Protein AF-A0A3G9GYU0-F1 (afdb_monomer_lite)

Foldseek 3Di:
DDDDDDDDDPPDPPDPVVVVVVVVVVVVVPPDDDDPDDDDPVVVVVVVVVPDDDDAQWDWDQAPNDTATDRPVCRVVRNVVVDDRPDD

Radius of gyration: 36.95 Å; chains: 1; bounding box: 48×53×112 Å

InterPro domains:
  IPR002677 Large ribosomal subunit protein bL32 [MF_00340] (32-84)
  IPR002677 Large ribosomal subunit protein bL32 [PF01783] (33-76)
  IPR002677 Large ribosomal subunit protein bL32 [TIGR01031] (33-78)
  IPR011332 Zinc-binding ribosomal protein [SSF57829] (31-69)

Sequence (88 aa):
MEPTPVNRYSVGQSSAAAIRAATTQNKEMHVMAVPKRRMSRANTRSRRAQWKAEATGLVGVSVAGQQHKVPRRLLKAARLGLVDLDKR

Structure (mmCIF, N/CA/C/O backbone):
data_AF-A0A3G9GYU0-F1
#
_entry.id   AF-A0A3G9GYU0-F1
#
loop_
_atom_site.group_PDB
_atom_site.id
_atom_site.type_symbol
_atom_site.label_atom_id
_atom_site.label_alt_id
_atom_site.label_comp_id
_atom_site.label_asym_id
_atom_site.label_entity_id
_atom_site.label_seq_id
_atom_site.pdbx_PDB_ins_code
_atom_site.Cartn_x
_atom_site.Cartn_y
_atom_site.Cartn_z
_atom_site.occupancy
_atom_site.B_iso_or_equiv
_atom_site.auth_seq_id
_atom_site.auth_comp_id
_atom_site.auth_asym_id
_atom_site.auth_atom_id
_atom_site.pdbx_PDB_model_num
ATOM 1 N N . MET A 1 1 ? -29.103 -44.595 -83.288 1.00 54.69 1 MET A N 1
ATOM 2 C CA . MET A 1 1 ? -28.978 -45.482 -82.119 1.00 54.69 1 MET A CA 1
ATOM 3 C C . MET A 1 1 ? -27.664 -45.123 -81.460 1.00 54.69 1 MET A C 1
ATOM 5 O O . MET A 1 1 ? -26.658 -45.288 -82.127 1.00 54.69 1 MET A O 1
ATOM 9 N N . GLU A 1 2 ? -27.725 -44.490 -80.287 1.00 47.53 2 GLU A N 1
ATOM 10 C CA . GLU A 1 2 ? -26.689 -44.302 -79.242 1.00 47.53 2 GLU A CA 1
ATOM 11 C C . GLU A 1 2 ? -27.154 -43.119 -78.349 1.00 47.53 2 GLU A C 1
ATOM 13 O O . GLU A 1 2 ? -27.954 -42.296 -78.804 1.00 47.53 2 GLU A O 1
ATOM 18 N N . PRO A 1 3 ? -26.817 -43.103 -77.049 1.00 54.38 3 PRO A N 1
ATOM 19 C CA . PRO A 1 3 ? -27.813 -43.118 -75.984 1.00 54.38 3 PRO A CA 1
ATOM 20 C C . PRO A 1 3 ? -27.855 -41.823 -75.163 1.00 54.38 3 PRO A C 1
ATOM 22 O O . PRO A 1 3 ? -26.878 -41.089 -75.045 1.00 54.38 3 PRO A O 1
ATOM 25 N N . THR A 1 4 ? -28.999 -41.567 -74.527 1.00 66.25 4 THR A N 1
ATOM 26 C CA . THR A 1 4 ? -29.134 -40.547 -73.480 1.00 66.25 4 THR A CA 1
ATOM 27 C C . THR A 1 4 ? -28.419 -40.998 -72.203 1.00 66.25 4 THR A C 1
ATOM 29 O O . THR A 1 4 ? -28.791 -42.045 -71.661 1.00 66.25 4 THR A O 1
ATOM 32 N N . PRO A 1 5 ? -27.484 -40.218 -71.632 1.00 57.66 5 PRO A N 1
ATOM 33 C CA . PRO A 1 5 ? -27.084 -40.423 -70.254 1.00 57.66 5 PRO A CA 1
ATOM 34 C C . PRO A 1 5 ? -28.143 -39.820 -69.326 1.00 57.66 5 PRO A C 1
ATOM 36 O O . PRO A 1 5 ? -28.276 -38.611 -69.151 1.00 57.66 5 PRO A O 1
ATOM 39 N N . VAL A 1 6 ? -28.908 -40.727 -68.732 1.00 57.47 6 VAL A N 1
ATOM 40 C CA . VAL A 1 6 ? -29.540 -40.562 -67.427 1.00 57.47 6 VAL A CA 1
ATOM 41 C C . VAL A 1 6 ? -28.476 -40.328 -66.350 1.00 57.47 6 VAL A C 1
ATOM 43 O O . VAL A 1 6 ? -27.385 -40.892 -66.423 1.00 57.47 6 VAL A O 1
ATOM 46 N N . ASN A 1 7 ? -28.914 -39.690 -65.255 1.00 48.16 7 ASN A N 1
ATOM 47 C CA . ASN A 1 7 ? -28.344 -39.809 -63.905 1.00 48.16 7 ASN A CA 1
ATOM 48 C C . ASN A 1 7 ? -27.076 -38.953 -63.652 1.00 48.16 7 ASN A C 1
ATOM 50 O O . ASN A 1 7 ? -26.237 -38.793 -64.518 1.00 48.16 7 ASN A O 1
ATOM 54 N N . ARG A 1 8 ? -26.815 -38.384 -62.472 1.00 41.78 8 ARG A N 1
ATOM 55 C CA . ARG A 1 8 ? -27.274 -38.717 -61.124 1.00 41.78 8 ARG A CA 1
ATOM 56 C C . ARG A 1 8 ? -26.708 -37.667 -60.150 1.00 41.78 8 ARG A C 1
ATOM 58 O O . ARG A 1 8 ? -25.543 -37.322 -60.271 1.00 41.78 8 ARG A O 1
ATOM 65 N N . TYR A 1 9 ? -27.524 -37.228 -59.192 1.00 39.91 9 TYR A N 1
ATOM 66 C CA . TYR A 1 9 ? -27.182 -36.546 -57.929 1.00 39.91 9 TYR A CA 1
ATOM 67 C C . TYR A 1 9 ? -26.062 -35.483 -57.937 1.00 39.91 9 TYR A C 1
ATOM 69 O O . TYR A 1 9 ? -24.872 -35.783 -57.884 1.00 39.91 9 TYR A O 1
ATOM 77 N N . SER A 1 10 ? -26.481 -34.217 -57.820 1.00 46.34 10 SER A N 1
ATOM 78 C CA . SER A 1 10 ? -25.659 -33.136 -57.269 1.00 46.34 10 SER A CA 1
ATOM 79 C C . SER A 1 10 ? -25.362 -33.445 -55.798 1.00 46.34 10 SER A C 1
ATOM 81 O O . SER A 1 10 ? -26.138 -33.118 -54.901 1.00 46.34 10 SER A O 1
ATOM 83 N N . VAL A 1 11 ? -24.259 -34.149 -55.548 1.00 52.69 11 VAL A N 1
ATOM 84 C CA . VAL A 1 11 ? -23.653 -34.191 -54.218 1.00 52.69 11 VAL A CA 1
ATOM 85 C C . VAL A 1 11 ? -22.952 -32.854 -54.055 1.00 52.69 11 VAL A C 1
ATOM 87 O O . VAL A 1 11 ? -21.988 -32.568 -54.766 1.00 52.69 11 VAL A O 1
ATOM 90 N N . GLY A 1 12 ? -23.490 -32.026 -53.159 1.00 56.16 12 GLY A N 1
ATOM 91 C CA . GLY A 1 12 ? -22.935 -30.732 -52.797 1.00 56.16 12 GLY A CA 1
ATOM 92 C C . GLY A 1 12 ? -21.450 -30.858 -52.487 1.00 56.16 12 GLY A C 1
ATOM 93 O O . GLY A 1 12 ? -21.057 -31.285 -51.403 1.00 56.16 12 GLY A O 1
ATOM 94 N N . GLN A 1 13 ? -20.620 -30.474 -53.454 1.00 53.34 13 GLN A N 1
ATOM 95 C CA . GLN A 1 13 ? -19.221 -30.198 -53.212 1.00 53.34 13 GLN A CA 1
ATOM 96 C C . GLN A 1 13 ? -19.185 -28.899 -52.420 1.00 53.34 13 GLN A C 1
ATOM 98 O O . GLN A 1 13 ? -19.179 -27.804 -52.984 1.00 53.34 13 GLN A O 1
ATOM 103 N N . SER A 1 14 ? -19.178 -29.024 -51.093 1.00 54.50 14 SER A N 1
ATOM 104 C CA . SER A 1 14 ? -18.597 -28.010 -50.223 1.00 54.50 14 SER A CA 1
ATOM 105 C C . SER A 1 14 ? -17.203 -27.740 -50.767 1.00 54.50 14 SER A C 1
ATOM 107 O O . SER A 1 14 ? -16.287 -28.547 -50.608 1.00 54.50 14 SER A O 1
ATOM 109 N N . SER A 1 15 ? -17.095 -26.659 -51.536 1.00 56.41 15 SER A N 1
ATOM 110 C CA . SER A 1 15 ? -15.894 -26.352 -52.289 1.00 56.41 15 SER A CA 1
ATOM 111 C C . SER A 1 15 ? -14.706 -26.332 -51.332 1.00 56.41 15 SER A C 1
ATOM 113 O O . SER A 1 15 ? -14.776 -25.794 -50.226 1.00 56.41 15 SER A O 1
ATOM 115 N N . ALA A 1 16 ? -13.566 -26.863 -51.768 1.00 53.88 16 ALA A N 1
ATOM 116 C CA . ALA A 1 16 ? -12.311 -26.697 -51.042 1.00 53.88 16 ALA A CA 1
ATOM 117 C C . ALA A 1 16 ? -11.970 -25.205 -50.807 1.00 53.88 16 ALA A C 1
ATOM 119 O O . ALA A 1 16 ? -11.083 -24.897 -50.016 1.00 53.88 16 ALA A O 1
ATOM 120 N N . ALA A 1 17 ? -12.649 -24.274 -51.490 1.00 55.12 17 ALA A N 1
ATOM 121 C CA . ALA A 1 17 ? -12.606 -22.844 -51.209 1.00 55.12 17 ALA A CA 1
ATOM 122 C C . ALA A 1 17 ? -13.306 -22.474 -49.886 1.00 55.12 17 ALA A C 1
ATOM 124 O O . ALA A 1 17 ? -12.768 -21.655 -49.152 1.00 55.12 17 ALA A O 1
ATOM 125 N N . ALA A 1 18 ? -14.423 -23.113 -49.520 1.00 54.09 18 ALA A N 1
ATOM 126 C CA . ALA A 1 18 ? -15.115 -22.880 -48.247 1.00 54.09 18 ALA A CA 1
ATOM 127 C C . ALA A 1 18 ? -14.294 -23.366 -47.034 1.00 54.09 18 ALA A C 1
ATOM 129 O O . ALA A 1 18 ? -14.165 -22.647 -46.045 1.00 54.09 18 ALA A O 1
ATOM 130 N N . ILE A 1 19 ? -13.654 -24.539 -47.136 1.00 55.41 19 ILE A N 1
ATOM 131 C CA . ILE A 1 19 ? -12.759 -25.063 -46.083 1.00 55.41 19 ILE A CA 1
ATOM 132 C C . ILE A 1 19 ? -11.494 -24.190 -45.957 1.00 55.41 19 ILE A C 1
ATOM 134 O O . ILE A 1 19 ? -11.046 -23.879 -44.850 1.00 55.41 19 ILE A O 1
ATOM 138 N N . ARG A 1 20 ? -10.940 -23.720 -47.087 1.00 57.44 20 ARG A N 1
ATOM 139 C CA . ARG A 1 20 ? -9.792 -22.796 -47.098 1.00 57.44 20 ARG A CA 1
ATOM 140 C C . ARG A 1 20 ? -10.145 -21.410 -46.547 1.00 57.44 20 ARG A C 1
ATOM 142 O O . ARG A 1 20 ? -9.343 -20.849 -45.808 1.00 57.44 20 ARG A O 1
ATOM 149 N N . ALA A 1 21 ? -11.343 -20.894 -46.824 1.00 55.09 21 ALA A N 1
ATOM 150 C CA . ALA A 1 21 ? -11.823 -19.619 -46.290 1.00 55.09 21 ALA A CA 1
ATOM 151 C C . ALA A 1 21 ? -12.021 -19.657 -44.762 1.00 55.09 21 ALA A C 1
ATOM 153 O O . ALA A 1 21 ? -11.620 -18.720 -44.073 1.00 55.09 21 ALA A O 1
ATOM 154 N N . ALA A 1 22 ? -12.541 -20.763 -44.217 1.00 54.12 22 ALA A N 1
ATOM 155 C CA . ALA A 1 22 ? -12.728 -20.935 -42.772 1.00 54.12 22 ALA A CA 1
ATOM 156 C C . ALA A 1 22 ? -11.401 -21.072 -41.992 1.00 54.12 22 ALA A C 1
ATOM 158 O O . ALA A 1 22 ? -11.317 -20.694 -40.825 1.00 54.12 22 ALA A O 1
ATOM 159 N N . THR A 1 23 ? -10.330 -21.564 -42.630 1.00 56.41 23 THR A N 1
ATOM 160 C CA . THR A 1 23 ? -9.013 -21.713 -41.976 1.00 56.41 23 THR A CA 1
ATOM 161 C C . THR A 1 23 ? -8.307 -20.361 -41.780 1.00 56.41 23 THR A C 1
ATOM 163 O O . THR A 1 23 ? -7.559 -20.180 -40.818 1.00 56.41 23 THR A O 1
ATOM 166 N N . THR A 1 24 ? -8.572 -19.382 -42.650 1.00 56.19 24 THR A N 1
ATOM 167 C CA . THR A 1 24 ? -7.973 -18.037 -42.575 1.00 56.19 24 THR A CA 1
ATOM 168 C C . THR A 1 24 ? -8.525 -17.219 -41.403 1.00 56.19 24 THR A C 1
ATOM 170 O O . THR A 1 24 ? -7.771 -16.472 -40.785 1.00 56.19 24 THR A O 1
ATOM 173 N N . GLN A 1 25 ? -9.790 -17.426 -41.016 1.00 54.78 25 GLN A N 1
ATOM 174 C CA . GLN A 1 25 ? -10.425 -16.692 -39.910 1.00 54.78 25 GLN A CA 1
ATOM 175 C C . GLN A 1 25 ? -9.798 -16.996 -38.535 1.00 54.78 25 GLN A C 1
ATOM 177 O O . GLN A 1 25 ? -9.732 -16.119 -37.679 1.00 54.78 25 GLN A O 1
ATOM 182 N N . ASN A 1 26 ? -9.254 -18.200 -38.322 1.00 54.75 26 ASN A N 1
ATOM 183 C CA . ASN A 1 26 ? -8.637 -18.573 -37.039 1.00 54.75 26 ASN A CA 1
ATOM 184 C C . ASN A 1 26 ? -7.200 -18.047 -36.853 1.00 54.75 26 ASN A C 1
ATOM 186 O O . ASN A 1 26 ? -6.689 -18.027 -35.731 1.00 54.75 26 ASN A O 1
ATOM 190 N N . LYS A 1 27 ? -6.530 -17.608 -37.927 1.00 54.38 27 LYS A N 1
ATOM 191 C CA . LYS A 1 27 ? -5.147 -17.096 -37.873 1.00 54.38 27 LYS A CA 1
ATOM 192 C C . LYS A 1 27 ? -5.073 -15.647 -37.379 1.00 54.38 27 LYS A C 1
ATOM 194 O O . LYS A 1 27 ? -4.043 -15.235 -36.851 1.00 54.38 27 LYS A O 1
ATOM 199 N N . GLU A 1 28 ? -6.173 -14.909 -37.489 1.00 59.06 28 GLU A N 1
ATOM 200 C CA . GLU A 1 28 ? -6.315 -13.536 -36.987 1.00 59.06 28 GLU A CA 1
ATOM 201 C C . GLU A 1 28 ? -6.683 -13.470 -35.494 1.00 59.06 28 GLU A C 1
ATOM 203 O O . GLU A 1 28 ? -6.717 -12.393 -34.910 1.00 59.06 28 GLU A O 1
ATOM 208 N N . MET A 1 29 ? -6.920 -14.611 -34.838 1.00 60.62 29 MET A N 1
ATOM 209 C CA . MET A 1 29 ? -7.506 -14.648 -33.491 1.00 60.62 29 MET A CA 1
ATOM 210 C C . MET A 1 29 ? -6.496 -14.753 -32.335 1.00 60.62 29 MET A C 1
ATOM 212 O O . MET A 1 29 ? -6.899 -14.759 -31.178 1.00 60.62 29 MET A O 1
ATOM 216 N N . HIS A 1 30 ? -5.184 -14.755 -32.599 1.00 59.72 30 HIS A N 1
ATOM 217 C CA . HIS A 1 30 ? -4.158 -14.665 -31.543 1.00 59.72 30 HIS A CA 1
ATOM 218 C C . HIS A 1 30 ? -3.259 -13.440 -31.735 1.00 59.72 30 HIS A C 1
ATOM 220 O O . HIS A 1 30 ? -2.031 -13.511 -31.724 1.00 59.72 30 HIS A O 1
ATOM 226 N N . VAL A 1 31 ? -3.905 -12.284 -31.879 1.00 66.69 31 VAL A N 1
ATOM 227 C CA . VAL A 1 31 ? -3.316 -10.939 -31.785 1.00 66.69 31 VAL A CA 1
ATOM 228 C C . VAL A 1 31 ? -3.068 -10.603 -30.307 1.00 66.69 31 VAL A C 1
ATOM 230 O O . VAL A 1 31 ? -3.553 -9.614 -29.774 1.00 66.69 31 VAL A O 1
ATOM 233 N N . MET A 1 32 ? -2.329 -11.452 -29.594 1.00 79.88 32 MET A N 1
ATOM 234 C CA . MET A 1 32 ? -1.818 -11.096 -28.271 1.00 79.88 32 MET A CA 1
ATOM 235 C C . MET A 1 32 ? -0.356 -10.717 -28.436 1.00 79.88 32 MET A C 1
ATOM 237 O O . MET A 1 32 ? 0.459 -11.511 -28.903 1.00 79.88 32 MET A O 1
ATOM 241 N N . ALA A 1 33 ? -0.017 -9.478 -28.094 1.00 84.88 33 ALA A N 1
ATOM 242 C CA . ALA A 1 33 ? 1.352 -8.999 -28.192 1.00 84.88 33 ALA A CA 1
ATOM 243 C C . ALA A 1 33 ? 2.269 -9.824 -27.270 1.00 84.88 33 ALA A C 1
ATOM 245 O O . ALA A 1 33 ? 2.153 -9.768 -26.045 1.00 84.88 33 ALA A O 1
ATOM 246 N N . VAL A 1 34 ? 3.200 -10.580 -27.862 1.00 87.69 34 VAL A N 1
ATOM 247 C CA . VAL A 1 34 ? 4.204 -11.365 -27.128 1.00 87.69 34 VAL A CA 1
ATOM 248 C C . VAL A 1 34 ? 5.534 -10.602 -27.084 1.00 87.69 34 VAL A C 1
ATOM 250 O O . VAL A 1 34 ? 5.954 -10.044 -28.105 1.00 87.69 34 VAL A O 1
ATOM 253 N N . PRO A 1 35 ? 6.256 -10.586 -25.944 1.00 92.94 35 PRO A N 1
ATOM 254 C CA . PRO A 1 35 ? 7.581 -9.980 -25.872 1.00 92.94 35 PRO A CA 1
ATOM 255 C C . PRO A 1 35 ? 8.551 -10.611 -26.879 1.00 92.94 35 PRO A C 1
ATOM 257 O O . PRO A 1 35 ? 8.935 -11.771 -26.755 1.00 92.94 35 PRO A O 1
ATOM 260 N N . LYS A 1 36 ? 8.998 -9.833 -27.871 1.00 93.62 36 LYS A N 1
ATOM 261 C CA . LYS A 1 36 ? 9.921 -10.327 -28.908 1.00 93.62 36 LYS A CA 1
ATOM 262 C C . LYS A 1 36 ? 11.363 -10.492 -28.417 1.00 93.62 36 LYS A C 1
ATOM 264 O O . LYS A 1 36 ? 12.132 -11.260 -28.993 1.00 93.62 36 LYS A O 1
ATOM 269 N N . ARG A 1 37 ? 11.757 -9.731 -27.393 1.00 95.56 37 ARG A N 1
ATOM 270 C CA . ARG A 1 37 ? 13.125 -9.672 -26.862 1.00 95.56 37 ARG A CA 1
ATOM 271 C C . ARG A 1 37 ? 13.114 -9.854 -25.351 1.00 95.56 37 ARG A C 1
ATOM 273 O O . ARG A 1 37 ? 12.187 -9.419 -24.668 1.00 95.56 37 ARG A O 1
ATOM 280 N N . ARG A 1 38 ? 14.199 -10.422 -24.821 1.00 95.50 38 ARG A N 1
ATOM 281 C CA . ARG A 1 38 ? 14.460 -10.419 -23.380 1.00 95.50 38 ARG A CA 1
ATOM 282 C C . ARG A 1 38 ? 14.685 -8.980 -22.912 1.00 95.50 38 ARG A C 1
ATOM 284 O O . ARG A 1 38 ? 15.542 -8.278 -23.442 1.00 95.50 38 ARG A O 1
ATOM 291 N N . MET A 1 39 ? 13.935 -8.556 -21.901 1.00 97.50 39 MET A N 1
ATOM 292 C CA . MET A 1 39 ? 14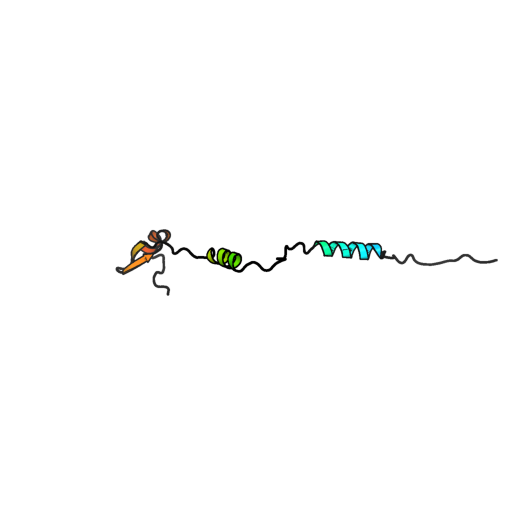.106 -7.244 -21.281 1.00 97.50 39 MET A CA 1
ATOM 293 C C . MET A 1 39 ? 15.459 -7.161 -20.558 1.00 97.50 39 MET A C 1
ATOM 295 O O . MET A 1 39 ? 15.884 -8.126 -19.917 1.00 97.50 39 MET A O 1
ATOM 299 N N . SER A 1 40 ? 16.140 -6.013 -20.647 1.00 98.06 40 SER A N 1
ATOM 300 C CA . SER A 1 40 ? 17.436 -5.811 -19.989 1.00 98.06 40 SER A CA 1
ATOM 301 C C . SER A 1 40 ? 17.329 -5.971 -18.465 1.00 98.06 40 SER A C 1
ATOM 303 O O . SER A 1 40 ? 16.266 -5.763 -17.861 1.00 98.06 40 SER A O 1
ATOM 305 N N . ARG A 1 41 ? 18.447 -6.328 -17.815 1.00 98.25 41 ARG A N 1
ATOM 306 C CA . ARG A 1 41 ? 18.507 -6.443 -16.348 1.00 98.25 41 ARG A CA 1
ATOM 307 C C . ARG A 1 41 ? 18.142 -5.118 -15.678 1.00 98.25 41 ARG A C 1
ATOM 309 O O . ARG A 1 41 ? 17.361 -5.138 -14.731 1.00 98.25 41 ARG A O 1
ATOM 316 N N . ALA A 1 42 ? 18.664 -4.001 -16.188 1.00 97.94 42 ALA A N 1
ATOM 317 C CA . ALA A 1 42 ? 18.377 -2.664 -15.674 1.00 97.94 42 ALA A CA 1
ATOM 318 C C . ALA A 1 42 ? 16.867 -2.369 -15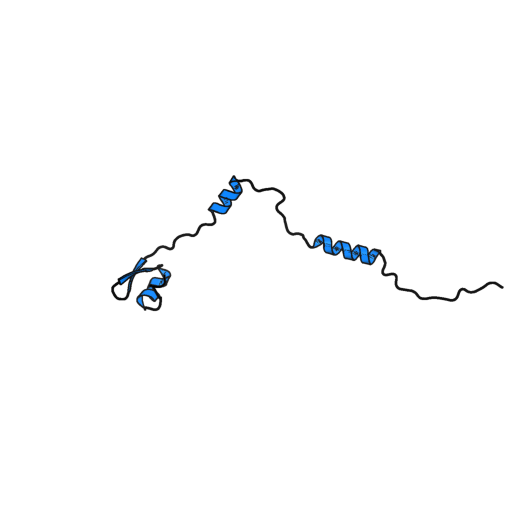.699 1.00 97.94 42 ALA A C 1
ATOM 320 O O . ALA A 1 42 ? 16.278 -2.158 -14.643 1.00 97.94 42 ALA A O 1
ATOM 321 N N . ASN A 1 43 ? 16.210 -2.506 -16.857 1.00 97.06 43 ASN A N 1
ATOM 322 C CA . ASN A 1 43 ? 14.774 -2.230 -17.004 1.00 97.06 43 ASN A CA 1
ATOM 323 C C . ASN A 1 43 ? 13.912 -3.128 -16.107 1.00 97.06 43 ASN A C 1
ATOM 325 O O . ASN A 1 43 ? 12.962 -2.669 -15.472 1.00 97.06 43 ASN A O 1
ATOM 329 N N . THR A 1 44 ? 14.274 -4.410 -16.004 1.00 97.56 44 THR A N 1
ATOM 330 C CA . THR A 1 44 ? 13.556 -5.366 -15.152 1.00 97.56 44 THR A CA 1
ATOM 331 C C . THR A 1 44 ? 13.652 -4.985 -13.674 1.00 97.56 44 THR A C 1
ATOM 333 O O . THR A 1 44 ? 12.654 -5.049 -12.954 1.00 97.56 44 THR A O 1
ATOM 336 N N . ARG A 1 45 ? 14.846 -4.590 -13.208 1.00 98.25 45 ARG A N 1
ATOM 337 C CA . ARG A 1 45 ? 15.076 -4.181 -11.815 1.00 98.25 45 ARG A CA 1
ATOM 338 C C . ARG A 1 45 ? 14.370 -2.866 -11.504 1.00 98.25 45 ARG A C 1
ATOM 340 O O . ARG A 1 45 ? 13.688 -2.807 -10.487 1.00 98.25 45 ARG A O 1
ATOM 347 N N . SER A 1 46 ? 14.453 -1.880 -12.396 1.00 98.00 46 SER A N 1
ATOM 348 C CA . SER A 1 46 ? 13.779 -0.589 -12.234 1.00 98.00 46 SER A CA 1
ATOM 349 C C . SER A 1 46 ? 12.264 -0.746 -12.133 1.00 98.00 46 SER A C 1
ATOM 351 O O . SER A 1 46 ? 11.663 -0.222 -11.201 1.00 98.00 46 SER A O 1
ATOM 353 N N . ARG A 1 47 ? 11.642 -1.539 -13.021 1.00 97.62 47 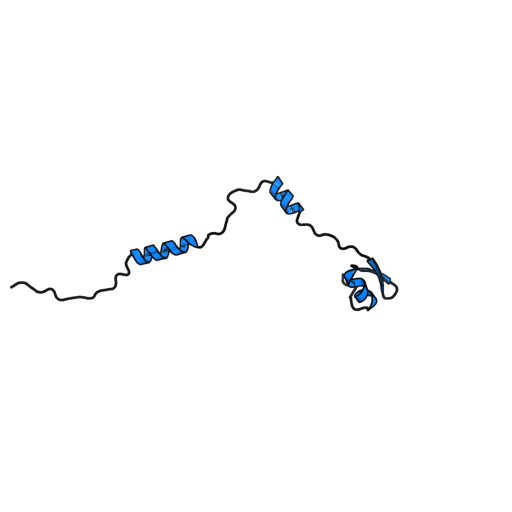ARG A N 1
ATOM 354 C CA . ARG A 1 47 ? 10.198 -1.816 -12.948 1.00 97.62 47 ARG A CA 1
ATOM 355 C C . ARG A 1 47 ? 9.825 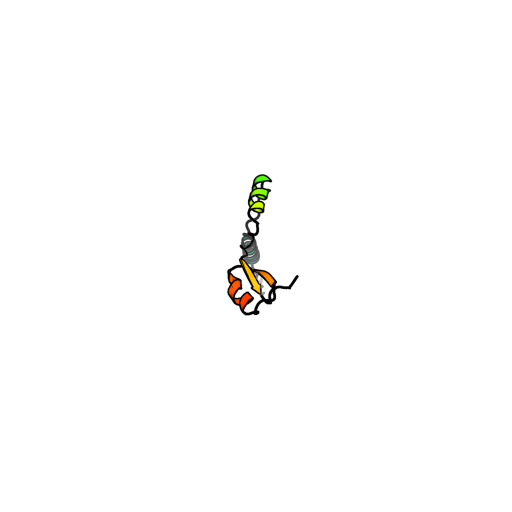-2.529 -11.650 1.00 97.62 47 ARG A C 1
ATOM 357 O O . ARG A 1 47 ? 8.852 -2.156 -11.006 1.00 97.62 47 ARG A O 1
ATOM 364 N N . ARG A 1 48 ? 10.592 -3.552 -11.251 1.00 98.19 48 ARG A N 1
ATOM 365 C CA . ARG A 1 48 ? 10.309 -4.319 -10.027 1.00 98.19 48 ARG A CA 1
ATOM 366 C C . ARG A 1 48 ? 10.435 -3.462 -8.765 1.00 98.19 48 ARG A C 1
ATOM 368 O O . ARG A 1 48 ? 9.651 -3.655 -7.852 1.00 98.19 48 ARG A O 1
ATOM 375 N N . ALA A 1 49 ? 11.372 -2.517 -8.726 1.00 96.88 49 ALA A N 1
ATOM 376 C CA . ALA A 1 49 ? 11.561 -1.628 -7.579 1.00 96.88 49 ALA A CA 1
ATOM 377 C C . ALA A 1 49 ? 10.366 -0.690 -7.318 1.00 96.88 49 ALA A C 1
ATOM 379 O O . ALA A 1 49 ? 10.210 -0.208 -6.199 1.00 96.88 49 ALA A O 1
ATOM 380 N N . GLN A 1 50 ? 9.517 -0.443 -8.323 1.00 97.19 50 GLN A N 1
ATOM 381 C CA . GLN A 1 50 ? 8.281 0.329 -8.143 1.00 97.19 50 GLN A CA 1
ATOM 382 C C . GLN A 1 50 ? 7.172 -0.474 -7.462 1.00 97.19 50 GLN A C 1
ATOM 384 O O . GLN A 1 50 ? 6.255 0.115 -6.896 1.00 97.19 50 GLN A O 1
ATOM 389 N N . TRP A 1 51 ? 7.247 -1.808 -7.483 1.00 97.12 51 TRP A N 1
ATOM 390 C CA . TRP A 1 51 ? 6.319 -2.642 -6.732 1.00 97.12 51 TRP A CA 1
ATOM 391 C C . TRP A 1 51 ? 6.761 -2.691 -5.268 1.00 97.12 51 TRP A C 1
ATOM 393 O O . TRP A 1 51 ? 7.521 -3.560 -4.844 1.00 97.12 51 TRP A O 1
ATOM 403 N N . LYS A 1 52 ? 6.318 -1.682 -4.522 1.00 96.81 52 LYS A N 1
ATOM 404 C CA . LYS A 1 52 ? 6.574 -1.477 -3.097 1.00 96.81 52 LYS A CA 1
ATOM 405 C C . LYS A 1 52 ? 5.266 -1.113 -2.399 1.00 96.81 52 LYS A C 1
ATOM 407 O O . LYS A 1 52 ? 4.392 -0.504 -3.013 1.00 96.81 52 LYS A O 1
ATOM 412 N N . ALA A 1 53 ? 5.143 -1.477 -1.128 1.00 96.44 53 ALA A N 1
ATOM 413 C CA . ALA A 1 53 ? 4.030 -1.063 -0.283 1.00 96.44 53 ALA A CA 1
ATOM 414 C C . ALA A 1 53 ? 4.4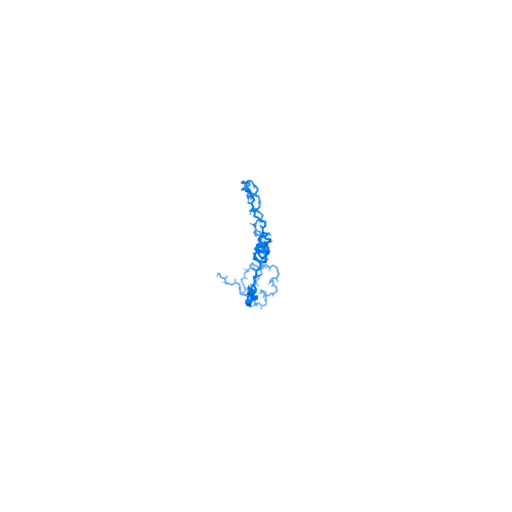71 0.105 0.602 1.00 96.44 53 ALA A C 1
ATOM 416 O O . ALA A 1 53 ? 5.542 0.055 1.210 1.00 96.44 53 ALA A O 1
ATOM 417 N N . GLU A 1 54 ? 3.654 1.152 0.666 1.00 95.06 54 GLU A N 1
ATOM 418 C CA . GLU A 1 54 ? 3.860 2.250 1.604 1.00 95.06 54 GLU A CA 1
ATOM 419 C C . GLU A 1 54 ? 3.263 1.883 2.966 1.00 95.06 54 GLU A C 1
ATOM 421 O O . GLU A 1 54 ? 2.122 1.424 3.055 1.00 95.06 54 GLU A O 1
ATOM 426 N N . ALA A 1 55 ? 4.042 2.065 4.033 1.00 93.50 55 ALA A N 1
ATOM 427 C CA . ALA A 1 55 ? 3.565 1.833 5.388 1.00 93.50 55 ALA A CA 1
ATOM 428 C C . ALA A 1 55 ? 2.583 2.938 5.797 1.00 93.50 55 ALA A C 1
ATOM 430 O O . ALA A 1 55 ? 2.872 4.126 5.663 1.00 93.50 55 ALA A O 1
ATOM 431 N N . THR A 1 56 ? 1.426 2.559 6.338 1.00 92.56 56 THR A N 1
ATOM 432 C CA . THR A 1 56 ? 0.435 3.537 6.797 1.00 92.56 56 THR A CA 1
ATOM 433 C C . THR A 1 56 ? 0.934 4.283 8.029 1.00 92.56 56 THR A C 1
ATOM 435 O O . THR A 1 56 ? 1.352 3.655 9.002 1.00 92.56 56 THR A O 1
ATOM 438 N N . GLY A 1 57 ? 0.804 5.611 8.034 1.00 93.06 57 GLY A N 1
ATOM 439 C CA . GLY A 1 57 ? 1.052 6.424 9.223 1.00 93.06 57 GLY A CA 1
ATOM 440 C C . GLY A 1 57 ? 0.126 6.031 10.379 1.00 93.06 57 GLY A C 1
ATOM 441 O O . GLY A 1 57 ? -1.100 5.991 10.228 1.00 93.06 57 GLY A O 1
ATOM 442 N N . LEU A 1 58 ? 0.719 5.741 11.537 1.00 95.19 58 LEU A N 1
ATOM 443 C CA . LEU A 1 58 ? 0.001 5.292 12.728 1.00 95.19 58 LEU A CA 1
ATOM 444 C C . LEU A 1 58 ? -0.130 6.419 13.752 1.00 95.19 58 LEU A C 1
ATOM 446 O O . LEU A 1 58 ? 0.783 7.222 13.934 1.00 95.19 58 LEU A O 1
ATOM 450 N N . VAL A 1 59 ? -1.263 6.440 14.451 1.00 92.50 59 VAL A N 1
ATOM 451 C CA . VAL A 1 59 ? -1.565 7.378 15.538 1.00 92.50 59 VAL A CA 1
ATOM 452 C C . VAL A 1 59 ? -1.789 6.586 16.825 1.00 92.50 59 VAL A C 1
ATOM 454 O O . VAL A 1 59 ? -2.366 5.499 16.791 1.00 92.50 59 VAL A O 1
ATOM 457 N N . GLY A 1 60 ? -1.319 7.125 17.951 1.00 91.31 60 GLY A N 1
ATOM 458 C CA . GLY A 1 60 ? -1.549 6.543 19.274 1.00 91.31 60 GLY A CA 1
ATOM 459 C C . GLY A 1 60 ? -2.993 6.729 19.741 1.00 91.31 60 GLY A C 1
ATOM 460 O O . GLY A 1 60 ? -3.559 7.819 19.615 1.00 91.31 60 GLY A O 1
ATOM 461 N N . VAL A 1 61 ? -3.587 5.667 20.279 1.00 90.19 61 VAL A N 1
ATOM 462 C CA . VAL A 1 61 ? -4.941 5.650 20.842 1.00 90.19 61 VAL A CA 1
ATOM 463 C C . VAL A 1 61 ? -4.921 4.856 22.139 1.00 90.19 61 VAL A C 1
ATOM 465 O O . VAL A 1 61 ? -4.441 3.727 22.150 1.00 90.19 61 VAL A O 1
ATOM 468 N N . SER A 1 62 ? -5.490 5.424 23.202 1.00 87.88 62 SER A N 1
ATOM 469 C CA . SER A 1 62 ? -5.748 4.685 24.437 1.00 87.88 62 SER A CA 1
ATOM 470 C C . SER A 1 62 ? -7.078 3.942 24.311 1.00 87.88 62 SER A C 1
ATOM 472 O O . SER A 1 62 ? -8.115 4.576 24.098 1.00 87.88 62 SER A O 1
ATOM 474 N N . VAL A 1 63 ? -7.042 2.613 24.400 1.00 85.00 63 VAL A N 1
ATOM 475 C CA . VAL A 1 63 ? -8.208 1.718 24.375 1.00 85.00 63 VAL A CA 1
ATOM 476 C C . VAL A 1 63 ? -8.066 0.752 25.548 1.00 85.00 63 VAL A C 1
ATOM 478 O O . VAL A 1 63 ? -6.998 0.187 25.745 1.00 85.00 63 VAL A O 1
ATOM 481 N N . ALA A 1 64 ? -9.110 0.614 26.371 1.00 81.44 64 ALA A N 1
ATOM 482 C CA . ALA A 1 64 ? -9.103 -0.249 27.563 1.00 81.44 64 ALA A CA 1
ATOM 483 C C . ALA A 1 64 ? -7.898 -0.033 28.517 1.00 81.44 64 ALA A C 1
ATOM 485 O O . ALA A 1 64 ? -7.444 -0.957 29.184 1.00 81.44 64 ALA A O 1
ATOM 486 N N . GLY A 1 65 ? -7.367 1.197 28.586 1.00 83.50 65 GLY A N 1
ATOM 487 C CA . GLY A 1 65 ? -6.213 1.545 29.426 1.00 83.50 65 GLY A CA 1
ATOM 488 C C . GLY A 1 65 ? -4.844 1.218 28.816 1.00 83.50 65 GLY A C 1
ATOM 489 O O . GLY A 1 65 ? -3.825 1.567 29.410 1.00 83.50 65 GLY A O 1
ATOM 490 N N . GLN A 1 66 ? -4.797 0.616 27.624 1.00 85.38 66 GLN A N 1
ATOM 491 C CA . GLN A 1 66 ? -3.569 0.330 26.885 1.00 85.38 66 GLN A CA 1
ATOM 492 C C . GLN A 1 66 ? -3.412 1.244 25.667 1.00 85.38 66 GLN A C 1
ATOM 494 O O . GLN A 1 66 ? -4.380 1.678 25.044 1.00 85.38 66 GLN A O 1
ATOM 499 N N . GLN A 1 67 ? -2.161 1.562 25.328 1.00 89.25 67 GLN A N 1
ATOM 500 C CA . GLN A 1 67 ? -1.839 2.386 24.165 1.00 89.25 67 GLN A CA 1
ATOM 501 C C . GLN A 1 67 ? -1.624 1.506 22.934 1.00 89.25 67 GLN A C 1
ATOM 503 O O . GLN A 1 67 ? -0.685 0.713 22.889 1.00 89.25 67 GLN A O 1
ATOM 508 N N . HIS A 1 68 ? -2.440 1.714 21.902 1.00 90.06 68 HIS A N 1
ATOM 509 C CA . HIS A 1 68 ? -2.332 1.031 20.615 1.00 90.06 68 HIS A CA 1
ATOM 510 C C . HIS A 1 68 ? -2.001 2.017 19.493 1.00 90.06 68 HIS A C 1
ATOM 512 O O . HIS A 1 68 ? -2.344 3.200 19.541 1.00 90.06 68 HIS A O 1
ATOM 518 N N . LYS A 1 69 ? -1.331 1.520 18.450 1.00 92.81 69 LYS A N 1
ATOM 519 C CA . LYS A 1 69 ? -1.020 2.281 17.236 1.00 92.81 69 LYS A CA 1
ATOM 520 C C . LYS A 1 69 ? -1.966 1.860 16.124 1.00 92.81 69 LYS A C 1
ATOM 522 O O . LYS A 1 69 ? -1.932 0.717 15.684 1.00 92.81 69 LYS A O 1
ATOM 527 N N . VAL A 1 70 ? -2.788 2.791 15.658 1.00 92.56 70 VAL A N 1
ATOM 528 C CA . VAL A 1 70 ? -3.854 2.509 14.692 1.00 92.56 70 VAL A CA 1
ATOM 529 C C . VAL A 1 70 ? -3.759 3.494 13.521 1.00 92.56 70 VAL A C 1
ATOM 531 O O . VAL A 1 70 ? -3.438 4.668 13.740 1.00 92.56 70 VAL A O 1
ATOM 534 N N . PRO A 1 71 ? -4.039 3.079 12.269 1.00 95.19 71 PRO A N 1
ATOM 535 C CA . PRO A 1 71 ? -4.174 4.019 11.162 1.00 95.19 71 PRO A CA 1
ATOM 536 C C . PRO A 1 71 ? -5.213 5.097 11.482 1.00 95.19 71 PRO A C 1
ATOM 538 O O . PRO A 1 71 ? -6.309 4.790 11.952 1.00 95.19 71 PRO A O 1
ATOM 541 N N . ARG A 1 72 ? -4.914 6.367 11.180 1.00 94.56 72 ARG A N 1
ATOM 542 C CA . ARG A 1 72 ? -5.777 7.513 11.541 1.00 94.56 72 ARG A CA 1
ATOM 543 C C . ARG A 1 72 ? -7.246 7.335 11.125 1.00 94.56 72 ARG A C 1
ATOM 545 O O . ARG A 1 72 ? -8.140 7.773 11.843 1.00 94.56 72 ARG A O 1
ATOM 552 N N . ARG A 1 73 ? -7.508 6.665 9.998 1.00 95.12 73 ARG A N 1
ATOM 553 C CA . ARG A 1 73 ? -8.866 6.372 9.502 1.00 95.12 73 ARG A CA 1
ATOM 554 C C . ARG A 1 73 ? -9.696 5.510 10.466 1.00 95.12 73 ARG A C 1
ATOM 556 O O . ARG A 1 73 ? -10.910 5.663 10.513 1.00 95.12 73 ARG A O 1
ATOM 563 N N . LEU A 1 74 ? -9.056 4.636 11.240 1.00 93.50 74 LEU A N 1
ATOM 564 C CA . LEU A 1 74 ? -9.708 3.726 12.186 1.00 93.50 74 LEU A CA 1
ATOM 565 C C . LEU A 1 74 ? -9.766 4.286 13.617 1.00 93.50 74 LEU A C 1
ATOM 567 O O . LEU A 1 74 ? -10.321 3.642 14.502 1.00 93.50 74 LEU A O 1
ATOM 571 N N . LEU A 1 75 ? -9.265 5.505 13.849 1.00 92.62 75 LEU A N 1
ATOM 572 C CA . LEU A 1 75 ? -9.202 6.145 15.169 1.00 92.62 75 LEU A CA 1
ATOM 573 C C . LEU A 1 75 ? -10.550 6.138 15.908 1.00 92.62 75 LEU A C 1
ATOM 575 O O . LEU A 1 75 ? -10.613 5.813 17.092 1.00 92.62 75 LEU A O 1
ATOM 579 N N . LYS A 1 76 ? -11.636 6.494 15.211 1.00 93.44 76 LYS A N 1
ATOM 580 C CA . LYS A 1 76 ? -12.979 6.538 15.808 1.00 93.44 76 LYS A CA 1
ATOM 581 C C . LYS A 1 76 ? -13.462 5.141 16.195 1.00 93.44 76 LYS A C 1
ATOM 583 O O . LYS A 1 76 ? -13.985 4.964 17.286 1.00 93.44 76 LYS A O 1
ATOM 588 N N . ALA A 1 77 ? -13.267 4.164 15.316 1.00 92.38 77 ALA A N 1
ATOM 589 C CA . ALA A 1 77 ? -13.714 2.796 15.543 1.00 92.38 77 ALA A CA 1
ATOM 590 C C . ALA A 1 77 ? -12.931 2.126 16.686 1.00 92.38 77 ALA A C 1
ATOM 592 O O . ALA A 1 77 ? -13.534 1.445 17.508 1.00 92.38 77 ALA A O 1
ATOM 593 N N . ALA A 1 78 ? -11.628 2.408 16.798 1.00 91.44 78 ALA A N 1
ATOM 594 C CA . ALA A 1 78 ? -10.796 1.954 17.911 1.00 91.44 78 ALA A CA 1
ATOM 595 C C . ALA A 1 78 ? -11.282 2.509 19.262 1.00 91.44 78 ALA A C 1
ATOM 597 O O . ALA A 1 78 ? -11.412 1.759 20.222 1.00 91.44 78 ALA A O 1
ATOM 598 N N . ARG A 1 79 ? -11.638 3.801 19.332 1.00 89.44 79 ARG A N 1
ATOM 599 C CA . ARG A 1 79 ? -12.206 4.406 20.556 1.00 89.44 79 ARG A CA 1
ATOM 600 C C . ARG A 1 79 ? -13.559 3.818 20.953 1.00 89.44 79 ARG A C 1
ATOM 602 O O . ARG A 1 79 ? -13.870 3.770 22.134 1.00 89.44 79 ARG A O 1
ATOM 609 N N . LEU A 1 80 ? -14.361 3.414 19.971 1.00 90.75 80 LEU A N 1
ATOM 610 C CA . LEU A 1 80 ? -15.678 2.813 20.186 1.00 90.75 80 LEU A CA 1
ATOM 611 C C . LEU A 1 80 ? -15.614 1.299 20.449 1.00 90.75 80 LEU A C 1
ATOM 613 O O . LEU A 1 80 ? -16.661 0.687 20.625 1.00 90.75 80 LEU A O 1
ATOM 617 N N . GLY A 1 81 ? -14.423 0.687 20.442 1.00 88.94 81 GL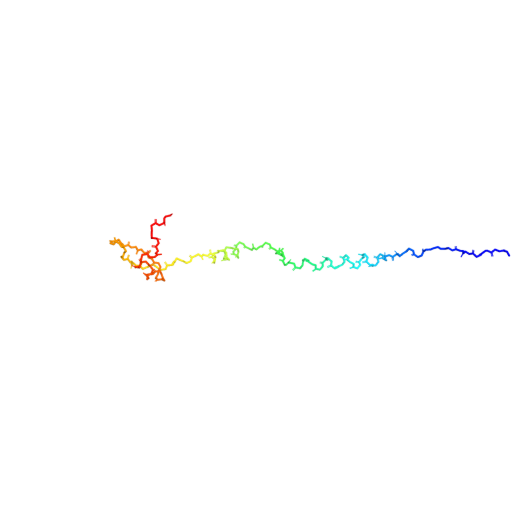Y A N 1
ATOM 618 C CA . GLY A 1 81 ? -14.265 -0.758 20.643 1.00 88.94 81 GLY A CA 1
ATOM 619 C C . GLY A 1 81 ? -14.803 -1.618 19.493 1.00 88.94 81 GLY A C 1
ATOM 620 O O . GLY A 1 81 ? -15.077 -2.795 19.682 1.00 88.94 81 GLY A O 1
ATOM 621 N N . LEU A 1 82 ? -14.971 -1.046 18.296 1.00 90.50 82 LEU A N 1
ATOM 622 C CA . LEU A 1 82 ? -15.509 -1.744 17.117 1.00 90.50 82 LEU A CA 1
ATOM 623 C C . LEU A 1 82 ? -14.427 -2.455 16.288 1.00 90.50 82 LEU A C 1
ATOM 625 O O . LEU A 1 82 ? -14.732 -3.085 15.278 1.00 90.50 82 LEU A O 1
ATOM 629 N N . VAL A 1 83 ? -13.159 -2.299 16.670 1.00 90.31 83 VAL A N 1
ATOM 630 C CA . VAL A 1 83 ? -12.001 -2.894 15.997 1.00 90.31 83 VAL A CA 1
ATOM 631 C C . VAL A 1 83 ? -11.297 -3.807 16.983 1.00 90.31 83 VAL A C 1
ATOM 633 O O . VAL A 1 83 ? -10.986 -3.388 18.093 1.00 90.31 83 VAL A O 1
ATOM 636 N N . ASP A 1 84 ? -11.025 -5.029 16.544 1.00 88.50 84 ASP A N 1
ATOM 637 C CA . ASP A 1 84 ? -10.185 -5.977 17.264 1.00 88.50 84 ASP A CA 1
ATOM 638 C C . ASP A 1 84 ? -8.708 -5.600 17.067 1.00 88.50 84 ASP A C 1
ATOM 640 O O . ASP A 1 84 ? -8.202 -5.620 15.940 1.00 88.50 84 ASP A O 1
ATOM 644 N N . LEU A 1 85 ? -8.051 -5.174 18.148 1.00 84.44 85 LEU A N 1
ATOM 645 C CA . LEU A 1 85 ? -6.684 -4.643 18.135 1.00 84.44 85 LEU A CA 1
ATOM 646 C C . LEU A 1 85 ? -5.617 -5.691 18.488 1.00 84.44 85 LEU A C 1
ATOM 648 O O . LEU A 1 85 ? -4.434 -5.403 18.307 1.00 84.44 85 LEU A O 1
ATOM 652 N N . ASP A 1 86 ? -6.015 -6.889 18.927 1.00 81.62 86 ASP A N 1
ATOM 653 C CA . ASP A 1 86 ? -5.105 -7.925 19.441 1.00 81.62 86 ASP A CA 1
ATOM 654 C C . ASP A 1 86 ? -4.918 -9.110 18.476 1.00 81.62 86 ASP A C 1
ATOM 656 O O . ASP A 1 86 ? -4.223 -10.081 18.788 1.00 81.62 86 ASP A O 1
ATOM 660 N N . LYS A 1 87 ? -5.485 -9.028 17.265 1.00 75.75 87 LYS A N 1
ATOM 661 C CA . LYS A 1 87 ? -5.265 -10.021 16.206 1.00 75.75 87 LYS A CA 1
ATOM 662 C C . LYS A 1 87 ? -3.817 -9.998 15.715 1.00 75.75 87 LYS A C 1
ATOM 664 O O . LYS A 1 87 ? -3.402 -9.075 15.014 1.00 75.75 87 LYS A O 1
ATOM 669 N N . ARG A 1 88 ? -3.074 -11.040 16.091 1.00 56.28 88 ARG A N 1
ATOM 670 C CA . ARG A 1 88 ? -1.746 -11.386 15.567 1.00 56.28 88 ARG A CA 1
ATOM 671 C C . ARG A 1 88 ? -1.830 -12.263 14.329 1.00 56.28 88 ARG A C 1
ATOM 673 O O . ARG A 1 88 ? -2.734 -13.124 14.280 1.00 56.28 88 ARG A O 1
#

pLDDT: mean 78.45, std 18.71, range [39.91, 98.25]

Organism: Mycolicibacterium peregrinum (NCBI:txid43304)

Secondary structure (DSSP, 8-state):
---------------HHHHHHHHHHTTTS-------SPPPHHHHHHHHHT--PPPPPEEEEEETTEEEEEEGGGHHHHHTT-S-----